Protein AF-A0A662Z622-F1 (afdb_monomer)

Secondary structure (DSSP, 8-state):
-PPPPPP-SSS-HHHHHHHHHHHHHHSS--TT---TT-HHHHHHHHHHHHHHHHHHHTTT----GGG-

Mean predicted aligned error: 9.42 Å

Foldseek 3Di:
DDDDDDDPDDPPVPVVVVVVLVCQVPDDDPPPDDDPDDPVNVVLVVLVVVQVVVCVVVVNDDDDSVVD

pLDDT: mean 80.68, std 13.06, range [54.06, 98.25]

Organism: NCBI:txid930138

Sequence (68 aa):
MIKFPVPTSGHGGGDERIMKQFIQQIGPKETGSESLSSIDKSLQSHLMAFAAEESRLNNGKSIELASF

Solvent-accessible surface area (backbone atoms only — not comparable to full-atom values): 4564 Å² total; per-residue (Å²): 134,91,82,80,84,83,80,91,69,80,98,61,72,57,63,60,49,54,52,53,51,52,54,58,71,75,42,85,74,68,88,80,78,74,68,92,73,37,70,71,61,54,47,51,59,54,53,50,53,53,44,50,50,52,15,61,77,53,81,63,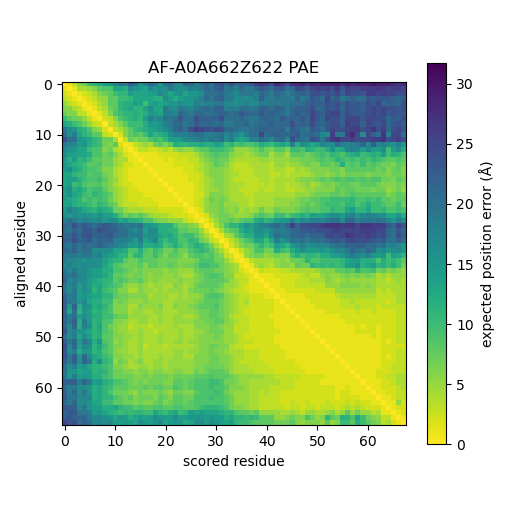44,88,69,70,74,90,82,113

Radius of gyration: 17.99 Å; Cα contacts (8 Å, |Δi|>4): 20; chains: 1; bounding box: 33×36×43 Å

Structure (mmCIF, N/CA/C/O backbone):
data_AF-A0A662Z622-F1
#
_entry.id   AF-A0A662Z622-F1
#
loop_
_atom_site.group_PDB
_atom_site.id
_atom_site.type_symbol
_atom_site.label_atom_id
_atom_site.label_alt_id
_atom_site.label_comp_id
_atom_site.label_asym_id
_atom_site.label_entity_id
_atom_site.label_seq_id
_atom_site.pdbx_PDB_ins_code
_atom_site.Cartn_x
_atom_site.Cartn_y
_atom_site.Cartn_z
_atom_site.occupancy
_atom_site.B_iso_or_equiv
_atom_site.auth_seq_id
_atom_site.auth_comp_id
_atom_site.auth_asym_id
_atom_site.auth_atom_id
_atom_site.pdbx_PDB_model_num
ATOM 1 N N . MET A 1 1 ? 19.462 -8.951 -26.052 1.00 54.06 1 MET A N 1
ATOM 2 C CA . MET A 1 1 ? 18.149 -9.226 -25.427 1.00 54.06 1 MET A CA 1
ATOM 3 C C . MET A 1 1 ? 18.330 -10.388 -24.459 1.00 54.06 1 MET A C 1
ATOM 5 O O . MET A 1 1 ? 18.740 -11.453 -24.901 1.00 54.06 1 MET A O 1
ATOM 9 N N . ILE A 1 2 ? 18.134 -10.164 -23.157 1.00 67.00 2 ILE A N 1
ATOM 10 C CA . ILE A 1 2 ? 18.255 -11.208 -22.123 1.00 67.00 2 ILE A CA 1
ATOM 11 C C . ILE A 1 2 ? 17.008 -12.101 -22.207 1.00 67.00 2 ILE A C 1
ATOM 13 O O . ILE A 1 2 ? 15.896 -11.579 -22.276 1.00 67.00 2 ILE A O 1
ATOM 17 N N . LYS A 1 3 ? 17.187 -13.426 -22.259 1.00 70.25 3 LYS A N 1
ATOM 18 C CA . LYS A 1 3 ? 16.089 -14.405 -22.274 1.00 70.25 3 LYS A CA 1
ATOM 19 C C . LYS A 1 3 ? 15.924 -14.999 -20.877 1.00 70.25 3 LYS A C 1
ATOM 21 O O . LYS A 1 3 ? 16.873 -15.582 -20.361 1.00 70.25 3 LYS A O 1
ATOM 26 N N . PHE A 1 4 ? 14.734 -14.864 -20.303 1.00 67.62 4 PHE A N 1
ATOM 27 C CA . PHE A 1 4 ? 14.372 -15.487 -19.031 1.00 67.62 4 PHE A CA 1
ATOM 28 C C . PHE A 1 4 ? 13.693 -16.850 -19.276 1.00 67.62 4 PHE A C 1
ATOM 30 O O . PHE A 1 4 ? 12.970 -16.996 -20.267 1.00 67.62 4 PHE A O 1
ATOM 37 N N . PRO A 1 5 ? 13.963 -17.869 -18.442 1.00 72.94 5 PRO A N 1
ATOM 38 C CA . PRO A 1 5 ? 13.342 -19.188 -18.556 1.00 72.94 5 PRO A CA 1
ATOM 39 C C . PRO A 1 5 ? 11.864 -19.162 -18.137 1.00 72.94 5 PRO A C 1
ATOM 41 O O . PRO A 1 5 ? 11.486 -18.445 -17.218 1.00 72.94 5 PRO A O 1
ATOM 44 N N . VAL A 1 6 ? 11.032 -19.973 -18.801 1.00 66.88 6 VAL A N 1
ATOM 45 C CA . VAL A 1 6 ? 9.578 -20.030 -18.561 1.00 66.88 6 VAL A CA 1
ATOM 46 C C . VAL A 1 6 ? 9.281 -20.824 -17.277 1.00 66.88 6 VAL A C 1
ATOM 48 O O . VAL A 1 6 ? 9.671 -21.994 -17.208 1.00 66.88 6 VAL A O 1
ATOM 51 N N . PRO A 1 7 ? 8.590 -20.247 -16.272 1.00 64.50 7 PRO A N 1
ATOM 52 C CA . PRO A 1 7 ? 8.246 -20.957 -15.040 1.00 64.50 7 PRO A CA 1
ATOM 53 C C . PRO A 1 7 ? 7.234 -22.083 -15.292 1.00 64.50 7 PRO A C 1
ATOM 55 O O . PRO A 1 7 ? 6.280 -21.914 -16.050 1.00 64.50 7 PRO A O 1
ATOM 58 N N . THR A 1 8 ? 7.412 -23.225 -14.626 1.00 68.06 8 THR A N 1
ATOM 59 C CA . THR A 1 8 ? 6.590 -24.437 -14.806 1.00 68.06 8 THR A CA 1
ATOM 60 C C . THR A 1 8 ? 5.442 -24.587 -13.788 1.00 68.06 8 THR A C 1
ATOM 62 O O . THR A 1 8 ? 4.674 -25.540 -13.898 1.00 68.06 8 THR A O 1
ATOM 65 N N . SER A 1 9 ? 5.293 -23.676 -12.809 1.00 67.75 9 SER A N 1
ATOM 66 C CA . SER A 1 9 ? 4.204 -23.642 -11.803 1.00 67.75 9 SER A CA 1
ATOM 67 C C . SER A 1 9 ? 4.192 -22.323 -10.992 1.00 67.75 9 SER A C 1
ATOM 69 O O . SER A 1 9 ? 5.210 -21.636 -10.933 1.00 67.75 9 SER A O 1
ATOM 71 N N . GLY A 1 10 ? 3.070 -22.019 -10.315 1.00 60.97 10 GLY A N 1
ATOM 72 C CA . GLY A 1 10 ? 2.972 -21.066 -9.195 1.00 60.97 10 GLY A CA 1
ATOM 73 C C . GLY A 1 10 ? 2.964 -19.569 -9.539 1.00 60.97 10 GLY A C 1
ATO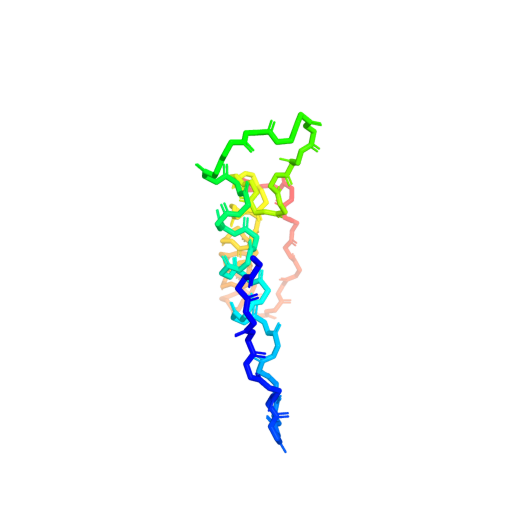M 74 O O . GLY A 1 10 ? 3.315 -19.143 -10.632 1.00 60.97 10 GLY A O 1
ATOM 75 N N . HIS A 1 11 ? 2.542 -18.765 -8.560 1.00 63.88 11 HIS A N 1
ATOM 76 C CA . HIS A 1 11 ? 2.437 -17.297 -8.513 1.00 63.88 11 HIS A CA 1
ATOM 77 C C . HIS A 1 11 ? 3.811 -16.587 -8.660 1.00 63.88 11 HIS A C 1
ATOM 79 O O . HIS A 1 11 ? 4.228 -15.848 -7.780 1.00 63.88 11 HIS A O 1
ATOM 85 N N . GLY A 1 12 ? 4.565 -16.863 -9.731 1.00 57.38 12 GLY A N 1
ATOM 86 C CA . GLY A 1 12 ? 6.000 -16.540 -9.851 1.00 57.38 12 GLY A CA 1
ATOM 87 C C . GLY A 1 12 ? 6.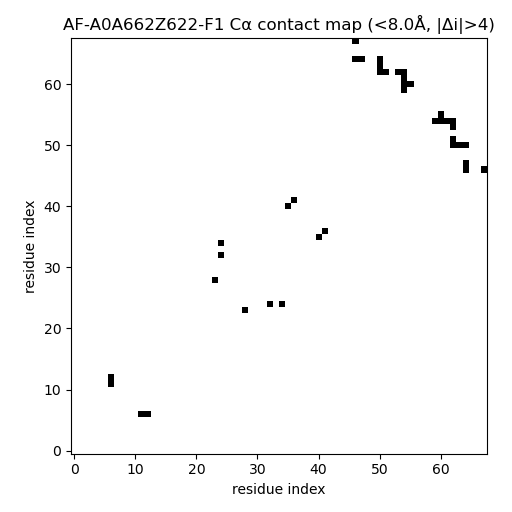370 -15.533 -10.943 1.00 57.38 12 GLY A C 1
ATOM 88 O O . GLY A 1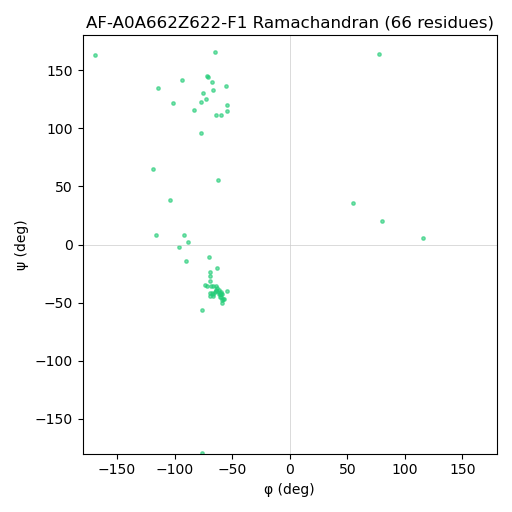 12 ? 7.545 -15.321 -11.214 1.00 57.38 12 GLY A O 1
ATOM 89 N N . GLY A 1 13 ? 5.387 -14.903 -11.590 1.00 69.44 13 GLY A N 1
ATOM 90 C CA . GLY A 1 13 ? 5.625 -13.889 -12.630 1.00 69.44 13 GLY A CA 1
ATOM 91 C C . GLY A 1 13 ? 5.771 -12.454 -12.104 1.00 69.44 13 GLY A C 1
ATOM 92 O O . GLY A 1 13 ? 5.839 -11.525 -12.912 1.00 69.44 13 GLY A O 1
ATOM 93 N N . GLY A 1 14 ? 5.723 -12.262 -10.781 1.00 77.69 14 GLY A N 1
ATOM 94 C CA . GLY A 1 14 ? 5.867 -10.959 -10.125 1.00 77.69 14 GLY A CA 1
ATOM 95 C C . GLY A 1 14 ? 7.323 -10.507 -10.099 1.00 77.69 14 GLY A C 1
ATOM 96 O O . GLY A 1 14 ? 7.646 -9.469 -10.672 1.00 77.69 14 GLY A O 1
ATOM 97 N N . ASP A 1 15 ? 8.204 -11.332 -9.534 1.00 83.31 15 ASP A N 1
ATOM 98 C CA . ASP A 1 15 ? 9.628 -11.015 -9.365 1.00 83.31 15 ASP A CA 1
ATOM 99 C C . ASP A 1 15 ? 10.333 -10.769 -10.702 1.00 83.31 15 ASP A C 1
ATOM 101 O O . ASP A 1 15 ? 11.068 -9.793 -10.852 1.00 83.31 15 ASP A O 1
ATOM 105 N N . GLU A 1 16 ? 10.053 -11.598 -11.714 1.00 8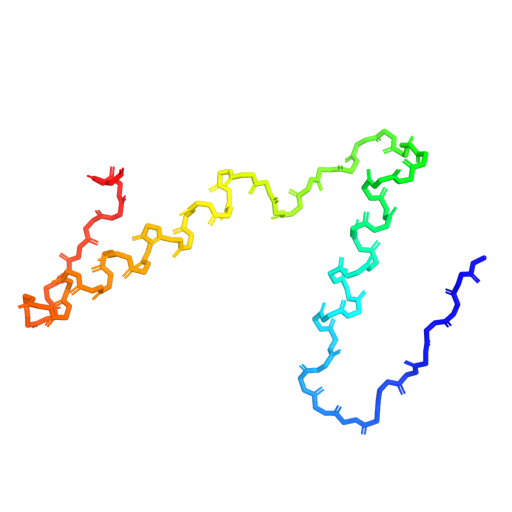2.75 16 GLU A N 1
ATOM 106 C CA . GLU A 1 16 ? 10.601 -11.416 -13.064 1.00 82.75 16 GLU A CA 1
ATOM 107 C C . GLU A 1 16 ? 10.195 -10.055 -13.654 1.00 82.75 16 GLU A C 1
ATOM 109 O O . GLU A 1 16 ? 11.023 -9.347 -14.234 1.00 82.75 16 GLU A O 1
ATOM 114 N N . ARG A 1 17 ? 8.931 -9.645 -13.468 1.00 80.19 17 ARG A N 1
ATOM 115 C CA . ARG A 1 17 ? 8.442 -8.339 -13.934 1.00 80.19 17 ARG A CA 1
ATOM 116 C C . ARG A 1 17 ? 9.042 -7.182 -13.139 1.00 80.19 17 ARG A C 1
ATOM 118 O O . ARG A 1 17 ? 9.433 -6.198 -13.764 1.00 80.19 17 ARG A O 1
ATOM 125 N N . ILE A 1 18 ? 9.158 -7.306 -11.815 1.00 84.88 18 ILE A N 1
ATOM 126 C CA . ILE A 1 18 ? 9.795 -6.299 -10.951 1.00 84.88 18 ILE A CA 1
ATOM 127 C C . ILE A 1 18 ? 11.244 -6.076 -11.395 1.00 84.88 18 ILE A C 1
ATOM 129 O O . ILE A 1 18 ? 11.645 -4.942 -11.657 1.00 84.88 18 ILE A O 1
ATOM 133 N N . MET A 1 19 ? 12.014 -7.154 -11.565 1.00 85.50 19 MET A N 1
ATOM 134 C CA . MET A 1 19 ? 13.416 -7.072 -11.982 1.00 85.50 19 MET A CA 1
ATOM 135 C C . MET A 1 19 ? 13.570 -6.515 -13.398 1.00 85.50 19 MET A C 1
ATOM 137 O O . MET A 1 19 ? 14.442 -5.678 -13.643 1.00 85.50 19 MET A O 1
ATOM 141 N N . LYS A 1 20 ? 12.705 -6.923 -14.335 1.00 83.81 20 LYS A N 1
ATOM 142 C CA . LYS A 1 20 ? 12.690 -6.375 -15.697 1.00 83.81 20 LYS A CA 1
ATOM 143 C C . LYS A 1 20 ? 12.424 -4.868 -15.693 1.00 83.81 20 LYS A C 1
ATOM 145 O O . LYS A 1 20 ? 13.123 -4.136 -16.392 1.00 83.81 20 LYS A O 1
ATOM 150 N N . GLN A 1 21 ? 11.449 -4.414 -14.908 1.00 82.50 21 GLN A N 1
ATOM 151 C CA . GLN A 1 21 ? 11.104 -2.999 -14.799 1.00 82.50 21 GLN A CA 1
ATOM 152 C C . GLN A 1 21 ? 12.232 -2.193 -14.143 1.00 82.50 21 GLN A C 1
ATOM 154 O O . GLN A 1 21 ? 12.585 -1.129 -14.643 1.00 82.50 21 GLN A O 1
ATOM 159 N N . PHE A 1 22 ? 12.851 -2.716 -13.083 1.00 83.69 22 PHE A N 1
ATOM 160 C CA . PHE A 1 22 ? 13.990 -2.067 -12.432 1.00 83.69 22 PHE A CA 1
ATOM 161 C C . PHE A 1 22 ? 15.163 -1.853 -13.403 1.00 83.69 22 PHE A C 1
ATOM 163 O O . PHE A 1 22 ? 15.674 -0.741 -13.519 1.00 83.69 22 PHE A O 1
ATOM 170 N N . ILE A 1 23 ? 15.545 -2.884 -14.170 1.00 85.62 23 ILE A N 1
ATOM 171 C CA . ILE A 1 23 ? 16.622 -2.788 -15.174 1.00 85.62 23 ILE A CA 1
ATOM 172 C C . ILE A 1 23 ? 16.285 -1.752 -16.260 1.00 85.62 23 ILE A C 1
ATOM 174 O O . ILE A 1 23 ? 17.162 -1.002 -16.685 1.00 85.62 23 ILE A O 1
ATOM 178 N N . GLN A 1 24 ? 15.022 -1.686 -16.697 1.00 82.88 24 GLN A N 1
ATOM 179 C CA . GLN A 1 24 ? 14.564 -0.682 -17.665 1.00 82.88 24 GLN A CA 1
ATOM 180 C C . GLN A 1 24 ? 14.671 0.751 -17.121 1.00 82.88 24 GLN A C 1
ATOM 182 O O . GLN A 1 24 ? 15.011 1.654 -17.878 1.00 82.88 24 GLN A O 1
ATOM 187 N N . GLN A 1 25 ? 14.427 0.956 -15.824 1.00 79.50 25 GLN A N 1
ATOM 188 C CA . GLN A 1 25 ? 14.484 2.275 -15.184 1.00 79.50 25 GLN A CA 1
ATOM 189 C C . GLN A 1 25 ? 15.911 2.806 -14.991 1.00 79.50 25 GLN A C 1
ATOM 191 O O . GLN A 1 25 ? 16.121 4.015 -15.075 1.00 79.50 25 GLN A O 1
ATOM 196 N N . ILE A 1 26 ? 16.883 1.927 -14.719 1.00 82.62 26 ILE A N 1
ATOM 197 C CA . ILE A 1 26 ? 18.291 2.317 -14.499 1.00 82.62 26 ILE A CA 1
ATOM 198 C C . ILE A 1 26 ? 19.131 2.338 -15.789 1.00 82.62 26 ILE A C 1
ATOM 200 O O . ILE A 1 26 ? 20.252 2.846 -15.780 1.00 82.62 26 ILE A O 1
ATOM 204 N N . GLY A 1 27 ? 18.626 1.752 -16.880 1.00 80.06 27 GLY A N 1
ATOM 205 C CA . GLY A 1 27 ? 19.292 1.705 -18.183 1.00 80.06 27 GLY A CA 1
ATOM 206 C C . GLY A 1 27 ? 19.227 3.028 -18.966 1.00 80.06 27 GLY A C 1
ATOM 207 O O . GLY A 1 27 ? 18.662 4.014 -18.490 1.00 80.06 27 GLY A O 1
ATOM 208 N N . PRO A 1 28 ? 19.798 3.079 -20.188 1.00 72.12 28 PRO A N 1
ATOM 209 C CA . PRO A 1 28 ? 19.679 4.239 -21.070 1.00 72.12 28 PRO A CA 1
ATOM 210 C C . PRO A 1 28 ? 18.200 4.576 -21.283 1.00 72.12 28 PRO A C 1
ATOM 212 O O . PRO A 1 28 ? 17.435 3.729 -21.739 1.00 72.12 28 PRO A O 1
ATOM 215 N N . LYS A 1 29 ? 17.792 5.793 -20.904 1.00 60.59 29 LYS A N 1
ATOM 216 C CA . LYS A 1 29 ? 16.384 6.205 -20.916 1.00 60.59 29 LYS A CA 1
ATOM 217 C C . LYS A 1 29 ? 15.795 6.115 -22.325 1.00 60.59 29 LYS A C 1
ATOM 219 O O . LYS A 1 29 ? 16.070 6.966 -23.165 1.00 60.59 29 LYS A O 1
ATOM 224 N N . GLU A 1 30 ? 14.878 5.177 -22.526 1.00 59.38 30 GLU A N 1
ATOM 225 C CA . GLU A 1 30 ? 13.722 5.424 -23.386 1.00 59.38 30 GLU A CA 1
ATOM 226 C C . GLU A 1 30 ? 12.927 6.544 -22.690 1.00 59.38 30 GLU A C 1
ATOM 228 O O . GLU A 1 30 ? 12.437 6.379 -21.566 1.00 59.38 30 GLU A O 1
ATOM 233 N N . THR A 1 31 ? 12.898 7.738 -23.281 1.00 55.56 31 THR A N 1
ATOM 234 C CA . THR A 1 31 ? 12.163 8.889 -22.742 1.00 55.56 31 THR A CA 1
ATOM 235 C C . THR A 1 31 ? 10.699 8.508 -22.507 1.00 55.56 31 THR A C 1
ATOM 237 O O . THR A 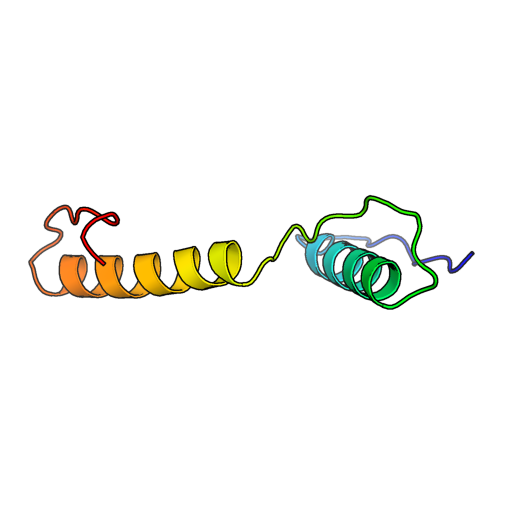1 31 ? 9.990 8.229 -23.467 1.00 55.56 31 THR A O 1
ATOM 240 N N . GLY A 1 32 ? 10.246 8.505 -21.246 1.00 57.09 32 GLY A N 1
ATOM 241 C CA . GLY A 1 32 ? 8.831 8.318 -20.891 1.00 57.09 32 GLY A CA 1
ATOM 242 C C . GLY A 1 32 ? 8.466 7.064 -20.086 1.00 57.09 32 GLY A C 1
ATOM 243 O O . GLY A 1 32 ? 7.282 6.854 -19.846 1.00 57.09 32 GLY A O 1
ATOM 244 N N . SER A 1 33 ? 9.419 6.236 -19.636 1.00 60.31 33 SER A N 1
ATOM 245 C CA . SER A 1 33 ? 9.083 5.157 -18.687 1.00 60.31 33 SER A CA 1
ATOM 246 C C . SER A 1 33 ? 8.900 5.707 -17.263 1.00 60.31 33 SER A C 1
ATOM 248 O O . SER A 1 33 ? 9.859 5.921 -16.522 1.00 60.31 33 SER A O 1
ATOM 250 N N . GLU A 1 34 ? 7.654 5.978 -16.874 1.00 64.88 34 GLU A N 1
ATOM 251 C CA . GLU A 1 34 ? 7.324 6.278 -15.478 1.00 64.88 34 GLU A CA 1
ATOM 252 C C . GLU A 1 34 ? 7.442 5.021 -14.607 1.00 64.88 34 GLU A C 1
ATOM 254 O O . GLU A 1 34 ? 7.143 3.902 -15.033 1.00 64.88 34 GLU A O 1
ATOM 259 N N . SER A 1 35 ? 7.893 5.193 -13.362 1.00 70.81 35 SER A N 1
ATOM 260 C CA . SER A 1 35 ? 7.951 4.084 -12.415 1.00 70.81 35 SER A CA 1
ATOM 261 C C . SER A 1 35 ? 6.559 3.698 -11.934 1.00 70.81 35 SER A C 1
ATOM 263 O O . SER A 1 35 ? 5.864 4.532 -11.362 1.00 70.81 35 SER A O 1
ATOM 265 N N . LEU A 1 36 ? 6.183 2.417 -12.071 1.00 73.62 36 LEU A N 1
ATOM 266 C CA . LEU A 1 36 ? 4.956 1.892 -11.449 1.00 73.62 36 LEU A CA 1
ATOM 267 C C . LEU A 1 36 ? 5.008 1.954 -9.910 1.00 73.62 36 LEU A C 1
ATOM 269 O O . LEU A 1 36 ? 3.973 1.937 -9.251 1.00 73.62 36 LEU A O 1
ATOM 273 N N . SER A 1 37 ? 6.211 2.044 -9.345 1.00 76.12 37 SER A N 1
ATOM 274 C CA . SER A 1 37 ? 6.507 2.130 -7.916 1.00 76.12 37 SER A CA 1
ATOM 275 C C . SER A 1 37 ? 7.222 3.450 -7.620 1.00 76.12 37 SER A C 1
ATOM 277 O O . SER A 1 37 ? 8.402 3.488 -7.274 1.00 76.12 37 SER A O 1
ATOM 279 N N . SER A 1 38 ? 6.522 4.571 -7.817 1.00 82.81 38 SER A N 1
ATOM 280 C CA . SER A 1 38 ? 6.992 5.864 -7.310 1.00 82.81 38 SER A CA 1
ATOM 281 C C . SER A 1 38 ? 7.021 5.868 -5.775 1.00 82.81 38 SER A C 1
ATOM 283 O O . SER A 1 38 ? 6.435 4.996 -5.123 1.00 82.81 38 SER A O 1
ATOM 285 N N . ILE A 1 39 ? 7.694 6.860 -5.187 1.00 83.44 39 ILE A N 1
ATOM 286 C CA . ILE A 1 39 ? 7.733 7.035 -3.728 1.00 83.44 39 ILE A CA 1
ATOM 287 C C . ILE A 1 39 ? 6.309 7.186 -3.179 1.00 83.44 39 ILE A C 1
ATOM 289 O O . ILE A 1 39 ? 5.939 6.460 -2.262 1.00 83.44 39 ILE A O 1
ATOM 293 N N . ASP A 1 40 ? 5.481 8.027 -3.802 1.00 84.56 40 ASP A N 1
ATOM 294 C CA . ASP A 1 40 ? 4.097 8.257 -3.368 1.00 84.56 40 ASP A CA 1
ATOM 295 C C . ASP A 1 40 ? 3.254 6.976 -3.420 1.00 84.56 40 ASP A C 1
ATOM 297 O O . ASP A 1 40 ? 2.508 6.667 -2.490 1.00 84.56 40 ASP A O 1
ATOM 301 N N . LYS A 1 41 ? 3.407 6.180 -4.489 1.00 83.75 41 LYS A N 1
ATOM 302 C CA . LYS A 1 41 ? 2.717 4.889 -4.631 1.00 83.75 41 LYS A CA 1
ATOM 303 C C . LYS A 1 41 ? 3.192 3.866 -3.603 1.00 83.75 41 LYS A C 1
ATOM 305 O O . LYS A 1 41 ? 2.383 3.082 -3.114 1.00 83.75 41 LYS A O 1
ATOM 310 N N . SER A 1 42 ? 4.476 3.890 -3.257 1.00 86.38 42 SER A N 1
ATOM 311 C CA . SER A 1 42 ? 5.051 3.009 -2.236 1.00 86.38 42 SER A CA 1
ATOM 312 C C . SER A 1 42 ? 4.603 3.410 -0.827 1.00 86.38 42 SER A C 1
ATOM 314 O O . SER A 1 42 ? 4.348 2.546 0.004 1.00 86.38 42 SER A O 1
ATOM 316 N N . LEU A 1 43 ? 4.439 4.708 -0.559 1.00 90.12 43 LEU A N 1
ATOM 317 C CA . LEU A 1 43 ? 3.979 5.206 0.736 1.00 90.12 43 LEU A CA 1
ATOM 318 C C . LEU A 1 43 ? 2.514 4.835 1.012 1.00 90.12 43 LEU A C 1
ATOM 320 O O . LEU A 1 43 ? 2.173 4.497 2.144 1.00 90.12 43 LEU A O 1
ATOM 324 N N . GLN A 1 44 ? 1.656 4.827 -0.015 1.00 89.38 44 GLN A N 1
ATOM 325 C CA . GLN A 1 44 ? 0.237 4.480 0.143 1.00 89.38 44 GLN A CA 1
ATOM 326 C C . GLN A 1 44 ? 0.020 3.110 0.805 1.00 89.38 44 GLN A C 1
ATOM 328 O O . GLN A 1 44 ? -0.863 2.981 1.651 1.00 89.38 44 GLN A O 1
ATOM 333 N N . SER A 1 45 ? 0.821 2.091 0.477 1.00 88.88 45 SER A N 1
ATOM 334 C CA . SER A 1 45 ? 0.684 0.768 1.104 1.00 88.88 45 SER A CA 1
ATOM 335 C C . SER A 1 45 ? 1.089 0.753 2.578 1.00 88.88 45 SER A C 1
ATOM 337 O O . SER A 1 45 ? 0.479 0.033 3.368 1.00 88.88 45 SER A O 1
ATOM 339 N N . HIS A 1 46 ? 2.049 1.591 2.971 1.00 92.06 46 HIS A N 1
ATOM 340 C CA . HIS A 1 46 ? 2.447 1.753 4.367 1.00 92.06 46 HIS A CA 1
ATOM 341 C C . HIS A 1 46 ? 1.342 2.445 5.177 1.00 92.06 46 HIS A C 1
ATOM 343 O O . HIS A 1 46 ? 0.988 1.970 6.255 1.00 92.06 46 HIS A O 1
ATOM 349 N N . LEU A 1 47 ? 0.743 3.512 4.634 1.00 93.50 47 LEU A N 1
ATOM 350 C CA . LEU A 1 47 ? -0.385 4.201 5.275 1.00 93.50 47 LEU A CA 1
ATOM 351 C C . LEU A 1 47 ? -1.594 3.271 5.438 1.00 93.50 47 LEU A C 1
ATOM 353 O O . LEU A 1 47 ? -2.209 3.239 6.501 1.00 93.50 47 LEU A O 1
ATOM 357 N N . MET A 1 48 ? -1.883 2.442 4.428 1.00 94.62 48 MET A N 1
ATOM 358 C CA . MET A 1 48 ? -2.916 1.406 4.534 1.00 94.62 48 MET A CA 1
ATOM 359 C C . MET A 1 48 ? -2.630 0.404 5.655 1.00 94.62 48 MET A C 1
ATOM 361 O O . MET A 1 48 ? -3.551 0.028 6.377 1.00 94.62 48 MET A O 1
ATOM 365 N N . ALA A 1 49 ? -1.374 -0.016 5.828 1.00 95.44 49 ALA A N 1
ATOM 366 C CA . ALA A 1 49 ? -0.999 -0.928 6.905 1.00 95.44 49 ALA A CA 1
ATOM 367 C C . ALA A 1 49 ? -1.206 -0.294 8.293 1.00 95.44 49 ALA A C 1
ATOM 369 O O . ALA A 1 49 ? -1.721 -0.956 9.194 1.00 95.44 49 ALA A O 1
ATOM 370 N N . PHE A 1 50 ? -0.875 0.990 8.458 1.00 94.94 50 PHE A N 1
ATOM 371 C CA . PHE A 1 50 ? -1.125 1.715 9.709 1.00 94.94 50 PHE A CA 1
ATOM 372 C C . PHE A 1 50 ? -2.618 1.895 9.994 1.00 94.94 50 PHE A C 1
ATOM 374 O O . PHE A 1 50 ? -3.063 1.615 11.106 1.00 94.94 50 PHE A O 1
ATOM 381 N N . ALA A 1 51 ? -3.407 2.272 8.989 1.00 95.88 51 ALA A N 1
ATOM 382 C CA . ALA A 1 51 ? -4.856 2.392 9.126 1.00 95.88 51 ALA A CA 1
ATOM 383 C C . ALA A 1 51 ? -5.525 1.043 9.448 1.00 95.88 51 ALA A C 1
ATOM 385 O O . ALA A 1 51 ? -6.451 0.979 10.257 1.00 95.88 51 ALA A O 1
ATOM 386 N N . ALA A 1 52 ? -5.043 -0.056 8.858 1.00 96.31 52 ALA A N 1
ATOM 387 C CA . ALA A 1 52 ? -5.524 -1.397 9.179 1.00 96.31 52 ALA A CA 1
ATOM 388 C C . ALA A 1 52 ? -5.219 -1.782 10.637 1.00 96.31 52 ALA A C 1
ATOM 390 O O . ALA A 1 52 ? -6.067 -2.379 11.303 1.00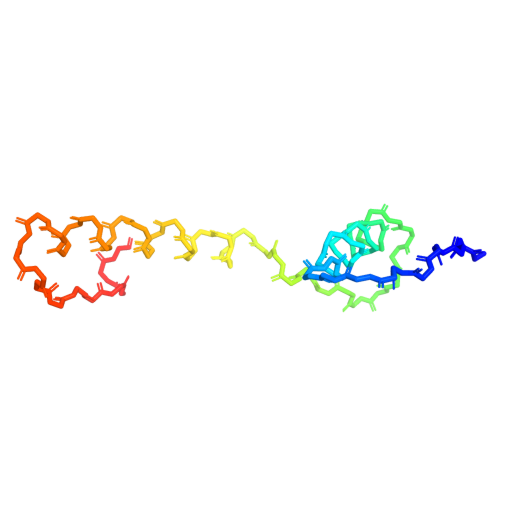 96.31 52 ALA A O 1
ATOM 391 N N . GLU A 1 53 ? -4.048 -1.406 11.154 1.00 97.56 53 GLU A N 1
ATOM 392 C CA . GLU A 1 53 ? -3.694 -1.635 12.557 1.00 97.56 53 GLU A CA 1
ATOM 393 C C . GLU A 1 53 ? -4.546 -0.789 13.513 1.00 97.56 53 GLU A C 1
ATOM 395 O O . GLU A 1 53 ? -5.051 -1.308 14.511 1.00 97.56 53 GLU A O 1
ATOM 400 N N . GLU A 1 54 ? -4.798 0.481 13.186 1.00 96.44 54 GLU A N 1
ATOM 401 C CA . GLU A 1 54 ? -5.731 1.313 13.952 1.00 96.44 54 GLU A CA 1
ATOM 402 C C . GLU A 1 54 ? -7.137 0.698 13.962 1.00 96.44 54 GLU A C 1
ATOM 404 O O . GLU A 1 54 ? -7.759 0.585 15.023 1.00 96.44 54 GLU A O 1
ATOM 409 N N . SER A 1 55 ? -7.626 0.243 12.805 1.00 98.06 55 SER A N 1
ATOM 410 C CA . SER A 1 55 ? -8.910 -0.450 12.696 1.00 98.06 55 SER A CA 1
ATOM 411 C C . SER A 1 55 ? -8.957 -1.681 13.605 1.00 98.06 55 SER A C 1
ATOM 413 O O . SER A 1 55 ? -9.904 -1.841 14.379 1.00 98.06 55 SER A O 1
ATOM 415 N N . ARG A 1 56 ? -7.906 -2.516 13.591 1.00 98.25 56 ARG A N 1
ATOM 416 C CA . ARG A 1 56 ? -7.796 -3.718 14.433 1.00 98.25 56 ARG A CA 1
ATOM 417 C C . ARG A 1 56 ? -7.877 -3.387 15.926 1.00 98.25 56 ARG A C 1
ATOM 419 O O . ARG A 1 56 ? -8.568 -4.092 16.662 1.00 98.25 56 ARG A O 1
ATOM 426 N N . LEU A 1 57 ? -7.203 -2.322 16.368 1.00 98.12 57 LEU A N 1
ATOM 427 C CA . LEU A 1 57 ? -7.234 -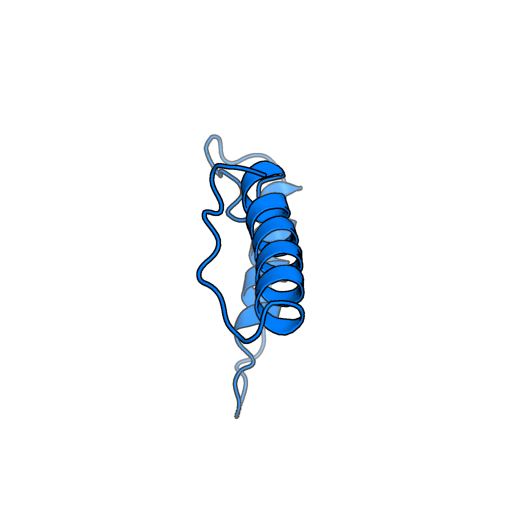1.852 17.758 1.00 98.12 57 LEU A CA 1
ATOM 428 C C . LEU A 1 57 ? -8.596 -1.254 18.154 1.00 98.12 57 LEU A C 1
ATOM 430 O O . LEU A 1 57 ? -8.978 -1.339 19.318 1.00 98.12 57 LEU A O 1
ATOM 434 N N . ASN A 1 58 ? -9.349 -0.718 17.190 1.00 97.50 58 ASN A N 1
ATOM 435 C CA . ASN A 1 58 ? -10.669 -0.108 17.376 1.00 97.50 58 ASN A CA 1
ATOM 436 C C . ASN A 1 58 ? -11.816 -1.022 16.899 1.00 97.50 58 ASN A C 1
ATOM 438 O O . ASN A 1 58 ? -12.786 -0.554 16.301 1.00 97.50 58 ASN A O 1
ATOM 442 N N . ASN A 1 59 ? -11.705 -2.334 17.134 1.00 98.00 59 ASN A N 1
ATOM 443 C CA . ASN A 1 59 ? -12.758 -3.323 16.852 1.00 98.00 59 ASN A CA 1
ATOM 444 C C . ASN A 1 59 ? -13.271 -3.332 15.396 1.00 98.00 59 ASN A C 1
ATOM 446 O O . ASN A 1 59 ? -14.452 -3.567 15.149 1.00 98.00 59 ASN A O 1
ATOM 450 N N . GLY A 1 60 ? -12.390 -3.094 14.426 1.00 97.25 60 GLY A N 1
ATOM 451 C CA . GLY A 1 60 ? -12.736 -3.094 13.004 1.00 97.25 60 GLY A CA 1
ATOM 452 C C . GLY A 1 60 ? -13.402 -1.803 12.523 1.00 97.25 60 GLY A C 1
ATOM 453 O O . GLY A 1 60 ? -14.073 -1.812 11.492 1.00 97.25 60 GLY A O 1
ATOM 454 N N . LYS A 1 61 ? -13.247 -0.688 13.251 1.00 97.44 61 LYS A N 1
ATOM 455 C CA . LYS A 1 61 ? -13.736 0.629 12.818 1.00 97.44 61 LYS A CA 1
ATOM 456 C C . LYS A 1 61 ? -13.182 0.984 11.431 1.00 97.44 61 LYS A C 1
ATOM 458 O O . LYS A 1 61 ? -11.994 0.805 11.171 1.00 97.44 61 LYS A O 1
ATOM 463 N N . SER A 1 62 ? -14.030 1.523 10.555 1.00 95.88 62 SER A N 1
ATOM 464 C CA . SER A 1 62 ? -13.600 2.048 9.253 1.00 95.88 62 SER A CA 1
ATOM 465 C C . SER A 1 62 ? -12.711 3.282 9.433 1.00 95.88 62 SER A C 1
ATOM 467 O O . SER A 1 62 ? -13.079 4.192 10.177 1.00 95.88 62 SER A O 1
ATOM 469 N N . ILE A 1 63 ? -11.577 3.320 8.728 1.00 95.19 63 ILE A N 1
ATOM 470 C CA . ILE A 1 63 ? -10.590 4.407 8.782 1.00 95.19 63 ILE A CA 1
ATOM 471 C C . ILE A 1 63 ? -10.528 5.110 7.422 1.00 95.19 63 ILE A C 1
ATOM 473 O O . ILE A 1 63 ? -10.491 4.455 6.380 1.00 95.19 63 ILE A O 1
ATOM 477 N N . GLU A 1 64 ? -10.529 6.441 7.428 1.00 94.00 64 GLU A N 1
ATOM 478 C CA . GLU A 1 64 ? -10.343 7.250 6.224 1.00 94.00 64 GLU A CA 1
ATOM 479 C C . GLU A 1 64 ? -8.845 7.394 5.932 1.00 94.00 64 GLU A C 1
ATOM 481 O O . GLU A 1 64 ? -8.102 7.979 6.706 1.00 94.00 64 GLU A O 1
ATOM 486 N N . LEU A 1 65 ? -8.374 6.860 4.804 1.00 88.44 65 LEU A N 1
ATOM 487 C CA . LEU A 1 65 ? -6.944 6.912 4.469 1.00 88.44 65 LEU A CA 1
ATOM 488 C C . LEU A 1 65 ? -6.449 8.323 4.135 1.00 88.44 65 LEU A C 1
ATOM 490 O O . LEU A 1 65 ? -5.262 8.587 4.264 1.00 88.44 65 LEU A O 1
ATOM 494 N N . ALA A 1 66 ? -7.340 9.220 3.705 1.00 84.38 66 ALA A N 1
ATOM 495 C CA . ALA A 1 66 ? -6.989 10.595 3.357 1.00 84.38 66 ALA A CA 1
ATOM 496 C C . ALA A 1 66 ? -6.617 11.457 4.578 1.00 84.38 66 ALA A C 1
ATOM 498 O O . ALA A 1 66 ? -6.129 12.571 4.402 1.00 84.38 66 ALA A O 1
ATOM 499 N N . SER A 1 67 ? -6.852 10.966 5.801 1.00 73.12 67 SER A N 1
ATOM 500 C CA . SER A 1 67 ? -6.490 11.659 7.040 1.00 73.12 67 SER A CA 1
ATOM 501 C C . SER A 1 67 ? -5.099 11.295 7.584 1.00 73.12 67 SER A C 1
ATOM 503 O O . SER A 1 67 ? -4.780 11.698 8.702 1.00 73.12 67 SER A O 1
ATOM 505 N N . PHE A 1 68 ? -4.299 10.535 6.827 1.00 68.50 68 PHE A N 1
ATOM 506 C CA . PHE A 1 68 ? -2.902 10.182 7.112 1.00 68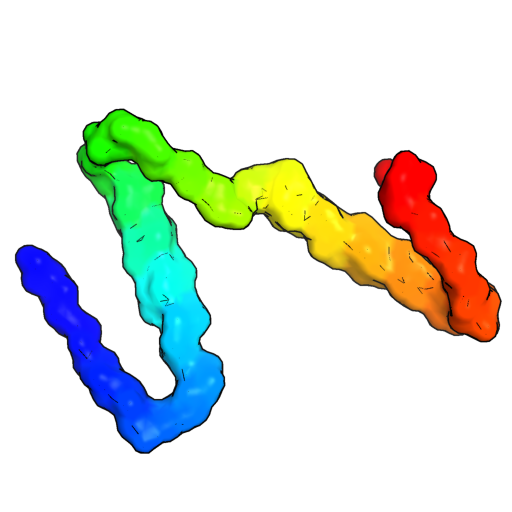.50 68 PHE A CA 1
ATOM 507 C C . PHE A 1 68 ? -1.952 10.861 6.122 1.00 68.50 68 PHE A C 1
ATOM 509 O O . PHE A 1 68 ? -0.849 11.256 6.562 1.00 68.50 68 PHE A O 1
#